Protein AF-A0A962YEP5-F1 (afdb_monomer_lite)

Radius of gyration: 17.29 Å; chains: 1; bounding box: 34×27×62 Å

Sequence (132 aa):
MTTSNTTTKTEDTVAKAAGVAPDSHLATLLQGRADIFALTQITQDAALNPQTAGGISPTERVALACRIAQLNNVSELATQYQQTYQQIVSVDEALLQRVADPAQTSTDFDDVRLAALIRHVDLVTQTPKDAS

Secondary structure (DSSP, 8-state):
------------HHHHHTT--TTSHHHHHHGGGHHHHHHHHHHHHHHHS-SS-TTS-HHHHHHHHHHHHHHTT-HHHHHHHHHHHHTTS---HHHHHHHH-TTS-GGG-S-HHHHHHHHHHHHHHH-GGGG-

Structure (mmCIF, N/CA/C/O backbone):
data_AF-A0A962YEP5-F1
#
_entry.id   AF-A0A962YEP5-F1
#
loop_
_atom_site.group_PDB
_atom_site.id
_atom_site.type_symbol
_atom_site.label_atom_id
_atom_site.label_alt_id
_atom_site.label_comp_id
_atom_site.label_asym_id
_atom_site.label_entity_id
_atom_site.label_seq_id
_atom_site.pdbx_PDB_ins_code
_atom_site.Cartn_x
_atom_site.Cartn_y
_atom_site.Cartn_z
_atom_site.occupancy
_atom_site.B_iso_or_equiv
_atom_site.auth_seq_id
_atom_site.auth_comp_id
_atom_site.auth_asym_id
_atom_site.auth_atom_id
_atom_site.pdbx_PDB_model_num
ATOM 1 N N . MET A 1 1 ? -11.672 -3.768 45.110 1.00 33.53 1 MET A N 1
ATOM 2 C CA . MET A 1 1 ? -10.635 -4.249 44.175 1.00 33.53 1 MET A CA 1
ATOM 3 C C . MET A 1 1 ? -11.327 -4.555 42.862 1.00 33.53 1 MET A C 1
ATOM 5 O O . MET A 1 1 ? -11.911 -5.618 42.723 1.00 33.53 1 MET A O 1
ATOM 9 N N . THR A 1 2 ? -11.365 -3.583 41.958 1.00 29.52 2 THR A N 1
ATOM 10 C CA . THR A 1 2 ? -11.962 -3.722 40.625 1.00 29.52 2 THR A CA 1
ATOM 11 C C . THR A 1 2 ? -10.798 -3.764 39.651 1.00 29.52 2 THR A C 1
ATOM 13 O O . THR A 1 2 ? -10.088 -2.776 39.487 1.00 29.52 2 THR A O 1
ATOM 16 N N . THR A 1 3 ? -10.529 -4.938 39.095 1.00 32.47 3 THR A N 1
ATOM 17 C CA . THR A 1 3 ? -9.506 -5.133 38.070 1.00 32.47 3 THR A CA 1
ATOM 18 C C . THR A 1 3 ? -10.025 -4.545 36.764 1.00 32.47 3 THR A C 1
ATOM 20 O O . THR A 1 3 ? -10.813 -5.176 36.062 1.00 32.47 3 THR A O 1
ATOM 23 N N . SER A 1 4 ? -9.626 -3.311 36.463 1.00 34.09 4 SER A N 1
ATOM 24 C CA . SER A 1 4 ? -9.804 -2.721 35.140 1.00 34.09 4 SER A CA 1
ATOM 25 C C . SER A 1 4 ? -8.974 -3.526 34.146 1.00 34.09 4 SER A C 1
ATOM 27 O O . SER A 1 4 ? -7.746 -3.508 34.203 1.00 34.09 4 SER A O 1
ATOM 29 N N . ASN A 1 5 ? -9.647 -4.257 33.259 1.00 35.56 5 ASN A N 1
ATOM 30 C CA . ASN A 1 5 ? -9.021 -4.892 32.108 1.00 35.56 5 ASN A CA 1
ATOM 31 C C . ASN A 1 5 ? -8.518 -3.777 31.180 1.00 35.56 5 ASN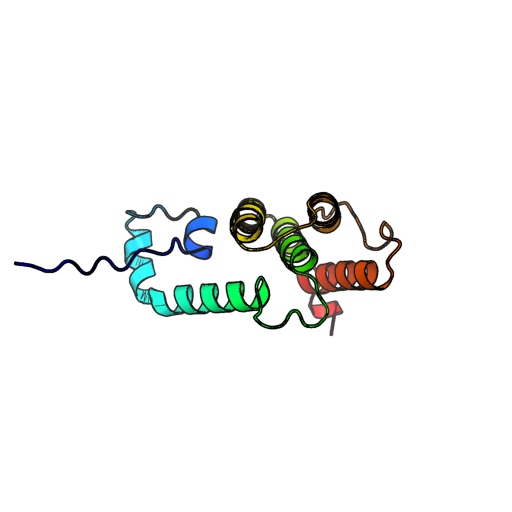 A C 1
ATOM 33 O O . ASN A 1 5 ? -9.264 -3.241 30.363 1.00 35.56 5 ASN A O 1
ATOM 37 N N . THR A 1 6 ? -7.254 -3.393 31.325 1.00 35.31 6 THR A N 1
ATOM 38 C CA . THR A 1 6 ? -6.519 -2.637 30.313 1.00 35.31 6 THR A CA 1
ATOM 39 C C . THR A 1 6 ? -6.257 -3.568 29.139 1.00 35.31 6 THR A C 1
ATOM 41 O O . THR A 1 6 ? -5.170 -4.121 28.993 1.00 35.31 6 THR A O 1
ATOM 44 N N . THR A 1 7 ? -7.272 -3.770 28.300 1.00 39.19 7 THR A N 1
ATOM 45 C CA . THR A 1 7 ? -7.025 -4.159 26.917 1.00 39.19 7 THR A CA 1
ATOM 46 C C . THR A 1 7 ? -6.322 -2.961 26.305 1.00 39.19 7 THR A C 1
ATOM 48 O O . THR A 1 7 ? -6.927 -1.907 26.120 1.00 39.19 7 THR A O 1
ATOM 51 N N . THR A 1 8 ? -5.013 -3.080 26.109 1.00 35.56 8 THR A N 1
ATOM 52 C CA . THR A 1 8 ? -4.226 -2.154 25.302 1.00 35.56 8 THR A CA 1
ATOM 53 C C . THR A 1 8 ? -5.005 -1.885 24.026 1.00 35.56 8 THR A C 1
ATOM 55 O O . THR A 1 8 ? -5.188 -2.778 23.202 1.00 35.56 8 THR A O 1
ATOM 58 N N . LYS A 1 9 ? -5.545 -0.670 23.931 1.00 44.22 9 LYS A N 1
ATOM 59 C CA . LYS A 1 9 ? -6.230 -0.140 22.763 1.00 44.22 9 LYS A CA 1
ATOM 60 C C . LYS A 1 9 ? -5.168 -0.016 21.682 1.00 44.22 9 LYS A C 1
ATOM 62 O O . LYS A 1 9 ? -4.518 1.018 21.581 1.00 44.22 9 LYS A O 1
ATOM 67 N N . THR A 1 10 ? -4.921 -1.106 20.959 1.00 44.91 10 THR A N 1
ATOM 68 C CA . THR A 1 10 ? -4.200 -1.050 19.692 1.00 44.91 10 THR A CA 1
ATOM 69 C C . THR A 1 10 ? -4.926 0.006 18.877 1.00 44.91 10 THR A C 1
ATOM 71 O O . THR A 1 10 ? -6.130 -0.108 18.652 1.00 44.91 10 THR A O 1
ATOM 74 N N . GLU A 1 11 ? -4.237 1.106 18.596 1.00 61.38 11 GLU A N 1
ATOM 75 C CA . GLU A 1 11 ? -4.791 2.226 17.852 1.00 61.38 11 GLU A CA 1
ATOM 76 C C . GLU A 1 11 ? -5.229 1.683 16.486 1.00 61.38 11 GLU A C 1
ATOM 78 O O . GLU A 1 11 ? -4.396 1.262 15.686 1.00 61.38 11 GLU A O 1
ATOM 83 N N . ASP A 1 12 ? -6.539 1.574 16.271 1.00 76.94 12 ASP A N 1
ATOM 84 C CA . ASP A 1 12 ? -7.085 0.968 15.063 1.00 76.94 12 ASP A CA 1
ATOM 85 C C . ASP A 1 12 ? -6.794 1.871 13.859 1.00 76.94 12 ASP A C 1
ATOM 87 O O . ASP A 1 12 ? -7.145 3.057 13.866 1.00 76.94 12 ASP A O 1
ATOM 91 N N . THR A 1 13 ? -6.151 1.311 12.827 1.00 81.94 13 THR A N 1
ATOM 92 C CA . THR A 1 13 ? -5.726 2.075 11.645 1.00 81.94 13 THR A CA 1
ATOM 93 C C . THR A 1 13 ? -6.906 2.780 10.970 1.00 81.94 13 THR A C 1
ATOM 95 O O . THR A 1 13 ? -6.765 3.920 10.531 1.00 81.94 13 THR A O 1
ATOM 98 N N . VAL A 1 14 ? -8.082 2.146 10.923 1.00 84.06 14 VAL A N 1
ATOM 99 C CA . VAL A 1 14 ? -9.290 2.699 10.299 1.00 84.06 14 VAL A CA 1
ATOM 100 C C . VAL A 1 14 ? -9.857 3.839 11.139 1.00 84.06 14 VAL A C 1
ATOM 102 O O . VAL A 1 14 ? -10.138 4.909 10.603 1.00 84.06 14 VAL A O 1
ATOM 105 N N . ALA A 1 15 ? -9.995 3.656 12.454 1.00 84.88 15 ALA A N 1
ATOM 106 C CA . ALA A 1 15 ? -10.483 4.706 13.349 1.00 84.88 15 ALA A CA 1
ATOM 107 C C . ALA A 1 15 ? -9.557 5.933 13.334 1.00 84.88 15 ALA A C 1
ATOM 109 O O . ALA A 1 15 ? -10.033 7.071 13.300 1.00 84.88 15 ALA A O 1
ATOM 110 N N . LYS A 1 16 ? -8.240 5.704 13.301 1.00 84.38 16 LYS A N 1
ATOM 111 C CA . LYS A 1 16 ? -7.234 6.763 13.205 1.00 84.38 16 LYS A CA 1
ATOM 112 C C . LYS A 1 16 ? -7.296 7.492 11.864 1.00 84.38 16 LYS A C 1
ATOM 114 O O . LYS A 1 16 ? -7.346 8.718 11.853 1.00 84.38 16 LYS A O 1
ATOM 119 N N . ALA A 1 17 ? -7.348 6.758 10.751 1.00 83.56 17 ALA A N 1
ATOM 120 C CA . ALA A 1 17 ? -7.462 7.343 9.414 1.00 83.56 17 ALA A CA 1
ATOM 121 C C . ALA A 1 17 ? -8.769 8.134 9.235 1.00 83.56 17 ALA A C 1
ATOM 123 O O . ALA A 1 17 ? -8.787 9.148 8.547 1.00 83.56 17 ALA A O 1
ATOM 124 N N . ALA A 1 18 ? -9.846 7.723 9.908 1.00 85.19 18 ALA A N 1
ATOM 125 C CA . ALA A 1 18 ? -11.115 8.447 9.942 1.00 85.19 18 ALA A CA 1
ATOM 126 C C . ALA A 1 18 ? -11.122 9.659 10.901 1.00 85.19 18 ALA A C 1
ATOM 128 O O . ALA A 1 18 ? -12.157 10.309 11.056 1.00 85.19 18 ALA A O 1
ATOM 129 N N . GLY A 1 19 ? -10.006 9.963 11.574 1.00 86.62 19 GLY A N 1
ATOM 130 C CA . GLY A 1 19 ? -9.896 11.094 12.499 1.00 86.62 19 GLY A CA 1
ATOM 131 C C . GLY A 1 19 ? -10.721 10.933 13.780 1.00 86.62 19 GLY A C 1
ATOM 132 O O . GLY A 1 19 ? -11.103 11.925 14.405 1.00 86.62 19 GLY A O 1
ATOM 133 N N . VAL A 1 20 ? -11.034 9.699 14.185 1.00 88.56 20 VAL A N 1
ATOM 134 C CA . VAL A 1 20 ? -11.849 9.444 15.376 1.00 88.56 20 VAL A CA 1
ATOM 135 C C . VAL A 1 20 ? -11.007 9.655 16.628 1.00 88.56 20 VAL A C 1
ATOM 137 O O . VAL A 1 20 ? -10.115 8.870 16.946 1.00 88.56 20 VAL A O 1
ATOM 140 N N . ALA A 1 21 ? -11.326 10.706 17.384 1.00 87.44 21 ALA A N 1
ATOM 141 C CA . ALA A 1 21 ? -10.645 10.971 18.643 1.00 87.44 21 ALA A CA 1
ATOM 142 C C . ALA A 1 21 ? -10.888 9.820 19.649 1.00 87.44 21 ALA A C 1
ATOM 144 O O . ALA A 1 21 ? -12.048 9.423 19.832 1.00 87.44 21 ALA A O 1
ATOM 145 N N . PRO A 1 22 ? -9.842 9.317 20.338 1.00 81.50 22 PRO A N 1
ATOM 146 C CA . PRO A 1 22 ? -9.914 8.148 21.215 1.00 81.50 22 PRO A CA 1
ATOM 147 C C . PRO A 1 22 ? -11.028 8.172 22.269 1.00 81.50 22 PRO A C 1
ATOM 149 O O . PRO A 1 22 ? -11.593 7.115 22.543 1.00 81.50 22 PRO A O 1
ATOM 152 N N . ASP A 1 23 ? -11.354 9.343 22.815 1.00 84.62 23 ASP A N 1
ATOM 153 C CA . ASP A 1 23 ? -12.324 9.510 23.910 1.00 84.62 23 ASP A CA 1
ATOM 154 C C . ASP A 1 23 ? -13.647 10.142 23.447 1.00 84.62 23 ASP A C 1
ATOM 156 O O . ASP A 1 23 ? -14.466 10.595 24.248 1.00 84.62 23 ASP A O 1
ATOM 160 N N . SER A 1 24 ? -13.867 10.206 22.132 1.00 87.56 24 SER A N 1
ATOM 161 C CA . SER A 1 24 ? -15.103 10.747 21.570 1.00 87.56 24 SER A CA 1
ATOM 162 C C . SER A 1 24 ? -16.289 9.803 21.770 1.00 87.56 24 SER A C 1
ATOM 164 O O . SER A 1 24 ? -16.147 8.583 21.849 1.00 87.56 24 SER A O 1
ATOM 166 N N . HIS A 1 25 ? -17.501 10.363 21.744 1.00 89.56 25 HIS A N 1
ATOM 167 C CA . HIS A 1 25 ? -18.728 9.562 21.715 1.00 89.56 25 HIS A CA 1
ATOM 168 C C . HIS A 1 25 ? -18.744 8.581 20.529 1.00 89.56 25 HIS A C 1
ATOM 170 O O . HIS A 1 25 ? -19.223 7.456 20.653 1.00 89.56 25 HIS A O 1
ATOM 176 N N . LEU A 1 26 ? -18.162 8.984 19.395 1.00 87.88 26 LEU A N 1
ATOM 177 C CA . LEU A 1 26 ? -18.018 8.133 18.220 1.00 87.88 26 LEU A CA 1
ATOM 178 C C . LEU A 1 26 ? -17.117 6.924 18.501 1.00 87.88 26 LEU A C 1
ATOM 180 O O . LEU A 1 26 ? -17.493 5.811 18.148 1.00 87.88 26 LEU A O 1
ATOM 184 N N . ALA A 1 27 ? -15.990 7.106 19.196 1.00 87.31 27 ALA A N 1
ATOM 185 C CA . ALA A 1 27 ? -15.127 5.992 19.590 1.00 87.31 27 ALA A CA 1
ATOM 186 C C . ALA A 1 27 ? -15.872 4.964 20.456 1.00 87.31 27 ALA A C 1
ATOM 188 O O . ALA A 1 27 ? -15.708 3.764 20.249 1.00 87.31 27 ALA A O 1
ATOM 189 N N . THR A 1 28 ? -16.739 5.414 21.369 1.00 87.38 28 THR A N 1
ATOM 190 C CA . THR A 1 28 ? -17.602 4.521 22.161 1.00 87.38 28 THR A CA 1
ATOM 191 C C . THR A 1 28 ? -18.585 3.750 21.282 1.00 87.38 28 THR A C 1
ATOM 193 O O . THR A 1 28 ? -18.763 2.550 21.473 1.00 87.38 28 THR A O 1
ATOM 196 N N . LEU A 1 29 ? -19.201 4.395 20.287 1.00 89.12 29 LEU A N 1
ATOM 197 C CA . LEU A 1 29 ? -20.109 3.713 19.357 1.00 89.12 29 LEU A CA 1
ATOM 198 C C . LEU A 1 29 ? -19.384 2.658 18.508 1.00 89.12 29 LEU A C 1
ATOM 200 O O . LEU A 1 29 ? -19.926 1.572 18.291 1.00 89.12 29 LEU A O 1
ATOM 204 N N . LEU A 1 30 ? -18.147 2.934 18.081 1.00 86.12 30 LEU A N 1
ATOM 205 C CA . LEU A 1 30 ? -17.336 1.978 17.320 1.00 86.12 30 LEU A CA 1
ATOM 206 C C . LEU A 1 30 ? -16.994 0.712 18.120 1.00 86.12 30 LEU A C 1
ATOM 208 O O . LEU A 1 30 ? -16.817 -0.346 17.518 1.00 86.12 30 LEU A O 1
ATOM 212 N N . GLN A 1 31 ? -16.989 0.761 19.459 1.00 85.06 31 GLN A N 1
ATOM 213 C CA . GLN A 1 31 ? -16.782 -0.436 20.290 1.00 85.06 31 GLN A CA 1
ATOM 214 C C . GLN A 1 31 ? -17.853 -1.509 20.051 1.00 85.06 31 GLN A C 1
ATOM 216 O O . GLN A 1 31 ? -17.561 -2.697 20.166 1.00 85.06 31 GLN A O 1
ATOM 221 N N . GLY A 1 32 ? -19.066 -1.125 19.633 1.00 88.12 32 GLY A N 1
ATOM 222 C CA . GLY A 1 32 ? -20.119 -2.068 19.237 1.00 88.12 32 GLY A CA 1
ATOM 223 C C . GLY A 1 32 ? -19.829 -2.850 17.944 1.00 88.12 32 GLY A C 1
ATOM 224 O O . GLY A 1 32 ? -20.647 -3.680 17.539 1.00 88.12 32 GLY A O 1
ATOM 225 N N . ARG A 1 33 ? -18.706 -2.561 17.274 1.00 89.00 33 ARG A N 1
ATOM 226 C CA . ARG A 1 33 ? -18.196 -3.220 16.059 1.00 89.00 33 ARG A CA 1
ATOM 227 C C . ARG A 1 33 ? -16.699 -3.536 16.160 1.00 89.00 33 ARG A C 1
ATOM 229 O O . ARG A 1 33 ? -16.022 -3.641 15.140 1.00 89.00 33 ARG A O 1
ATOM 236 N N . ALA A 1 34 ? -16.165 -3.648 17.378 1.00 86.75 34 ALA A N 1
ATOM 237 C CA . ALA A 1 34 ? -14.734 -3.855 17.611 1.00 86.75 34 ALA A CA 1
ATOM 238 C C . ALA A 1 34 ? -14.169 -5.103 16.901 1.00 86.75 34 ALA A C 1
ATOM 240 O O . ALA A 1 34 ? -12.996 -5.130 16.541 1.00 86.75 34 ALA A O 1
ATOM 241 N N . ASP A 1 35 ? -15.004 -6.113 16.665 1.00 89.31 35 ASP A N 1
ATOM 242 C CA . ASP A 1 35 ? -14.680 -7.311 15.893 1.00 89.31 35 ASP A CA 1
ATOM 243 C C . ASP A 1 35 ? -14.354 -7.006 14.423 1.00 89.31 35 ASP A C 1
ATOM 245 O O . ASP A 1 35 ? -13.355 -7.504 13.908 1.00 89.31 35 ASP A O 1
ATOM 249 N N . ILE A 1 36 ? -15.133 -6.147 13.759 1.00 88.81 36 ILE A N 1
ATOM 250 C CA . ILE A 1 36 ? -14.892 -5.736 12.364 1.00 88.81 36 ILE A CA 1
ATOM 251 C C . ILE A 1 36 ? -13.543 -5.025 12.238 1.00 88.81 36 ILE A C 1
ATOM 253 O O . ILE A 1 36 ? -12.755 -5.322 11.340 1.00 88.81 36 ILE A O 1
ATOM 257 N N . PHE A 1 37 ? -13.274 -4.103 13.155 1.00 88.50 37 PHE A N 1
ATOM 258 C CA . PHE A 1 37 ? -12.031 -3.340 13.229 1.00 88.50 37 PHE A CA 1
ATOM 259 C C . PHE A 1 37 ? -10.821 -4.256 13.464 1.00 88.50 37 PHE A C 1
ATOM 261 O O . PHE A 1 37 ? -9.870 -4.252 12.682 1.00 88.50 37 PHE A O 1
ATOM 268 N N . ALA A 1 38 ? -10.918 -5.168 14.437 1.00 88.69 38 ALA A N 1
ATOM 269 C CA . ALA A 1 38 ? -9.881 -6.162 14.696 1.00 88.69 38 ALA A CA 1
ATOM 270 C C . ALA A 1 38 ? -9.613 -7.074 13.483 1.00 88.69 38 ALA A C 1
ATOM 272 O O . ALA A 1 38 ? -8.457 -7.294 13.120 1.00 88.69 38 ALA A O 1
ATOM 273 N N . LEU A 1 39 ? -10.659 -7.582 12.820 1.00 91.25 39 LEU A N 1
ATOM 274 C CA . LEU A 1 39 ? -10.516 -8.413 11.618 1.00 91.25 39 LEU A CA 1
ATOM 275 C C . LEU A 1 39 ? -9.920 -7.632 10.439 1.00 91.25 39 LEU A C 1
ATOM 277 O O . LEU A 1 39 ? -9.133 -8.184 9.666 1.00 91.25 39 LEU A O 1
ATOM 281 N N . THR A 1 40 ? -10.249 -6.345 10.321 1.00 91.25 40 THR A N 1
ATOM 282 C CA . THR A 1 40 ? -9.665 -5.453 9.311 1.00 91.25 40 THR A CA 1
ATOM 283 C C . THR A 1 40 ? -8.173 -5.261 9.563 1.00 91.25 40 THR A C 1
ATOM 285 O O . THR A 1 40 ? -7.379 -5.437 8.641 1.00 91.25 40 THR A O 1
ATOM 288 N N . GLN A 1 41 ? -7.774 -4.998 10.811 1.00 90.31 41 GLN A N 1
ATOM 289 C CA . GLN A 1 41 ? -6.367 -4.860 11.187 1.00 90.31 41 GLN A CA 1
ATOM 290 C C . GLN A 1 41 ? -5.578 -6.152 10.923 1.00 90.31 41 GLN A C 1
ATOM 292 O O . GLN A 1 41 ? -4.515 -6.102 10.313 1.00 90.31 41 GLN A O 1
ATOM 297 N N . ILE A 1 42 ? -6.128 -7.320 11.282 1.00 91.62 42 ILE A N 1
ATOM 298 C CA . ILE A 1 42 ? -5.507 -8.623 10.981 1.00 91.62 42 ILE A CA 1
ATOM 299 C C . ILE A 1 42 ? -5.317 -8.805 9.471 1.00 91.62 42 ILE A C 1
ATOM 301 O O . ILE A 1 42 ? -4.265 -9.266 9.028 1.00 91.62 42 ILE A O 1
ATOM 305 N N . THR A 1 43 ? -6.321 -8.436 8.673 1.00 91.75 43 THR A N 1
ATOM 306 C CA . THR A 1 43 ? -6.250 -8.531 7.207 1.00 91.75 43 THR A CA 1
ATOM 307 C C . THR A 1 43 ? -5.175 -7.603 6.645 1.00 91.75 43 THR A C 1
ATOM 309 O O . THR A 1 43 ? -4.398 -8.013 5.783 1.00 91.75 43 THR A O 1
ATOM 312 N N . GLN A 1 44 ? -5.093 -6.375 7.158 1.00 91.94 44 GLN A N 1
ATOM 313 C CA . GLN A 1 44 ? -4.064 -5.413 6.781 1.00 91.94 44 GLN A CA 1
ATOM 314 C C . GLN A 1 44 ? -2.662 -5.942 7.103 1.00 91.94 44 GLN A C 1
ATOM 316 O O . GLN A 1 44 ? -1.792 -5.942 6.232 1.00 91.94 44 GLN A O 1
ATOM 321 N N . ASP A 1 45 ? -2.451 -6.455 8.316 1.00 90.69 45 ASP A N 1
ATOM 322 C CA . ASP A 1 45 ? -1.159 -7.001 8.734 1.00 90.69 45 ASP A CA 1
ATOM 323 C C . ASP A 1 45 ? -0.769 -8.223 7.903 1.00 90.69 45 ASP A C 1
ATOM 325 O O . ASP A 1 45 ? 0.373 -8.326 7.457 1.00 90.69 45 ASP A O 1
ATOM 329 N N . ALA A 1 46 ? -1.721 -9.109 7.604 1.00 91.25 46 ALA A N 1
ATOM 330 C CA . ALA A 1 46 ? -1.488 -10.247 6.723 1.00 91.25 46 ALA A CA 1
ATOM 331 C C . ALA A 1 46 ? -1.130 -9.820 5.287 1.00 91.25 46 ALA A C 1
ATOM 333 O O . ALA A 1 46 ? -0.353 -10.507 4.625 1.00 91.25 46 ALA A O 1
ATOM 334 N N . ALA A 1 47 ? -1.668 -8.701 4.794 1.00 91.06 47 ALA A N 1
ATOM 335 C CA . ALA A 1 47 ? -1.377 -8.194 3.456 1.00 91.06 47 ALA A CA 1
ATOM 336 C C . ALA A 1 47 ? -0.022 -7.471 3.371 1.00 91.06 47 ALA A C 1
ATOM 338 O O . ALA A 1 47 ? 0.709 -7.651 2.390 1.00 91.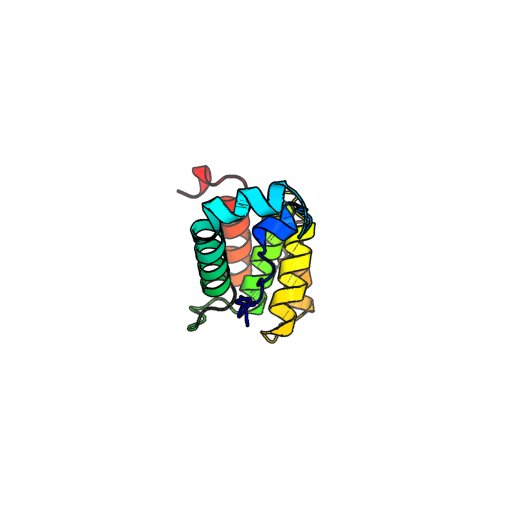06 47 ALA A O 1
ATOM 339 N N . LEU A 1 48 ? 0.313 -6.657 4.376 1.00 91.31 48 LEU A N 1
ATOM 340 C CA . LEU A 1 48 ? 1.486 -5.775 4.361 1.00 91.31 48 LEU A CA 1
ATOM 341 C C . LEU A 1 48 ? 2.724 -6.398 5.011 1.00 91.31 48 LEU A C 1
ATOM 343 O O . LEU A 1 48 ? 3.841 -6.102 4.594 1.00 91.31 48 LEU A O 1
ATOM 347 N N . ASN A 1 49 ? 2.537 -7.312 5.962 1.00 90.25 49 ASN A N 1
ATOM 348 C CA . ASN A 1 49 ? 3.603 -8.058 6.624 1.00 90.25 49 ASN A CA 1
ATOM 349 C C . ASN A 1 49 ? 3.266 -9.564 6.714 1.00 90.25 49 ASN A C 1
ATOM 351 O O . ASN A 1 49 ? 3.104 -10.114 7.810 1.00 90.25 49 ASN A O 1
ATOM 355 N N . PRO A 1 50 ? 3.115 -10.254 5.567 1.00 91.06 50 PRO A N 1
ATOM 356 C CA . PRO A 1 50 ? 2.789 -11.673 5.558 1.00 91.06 50 PRO A CA 1
ATOM 357 C C . PRO A 1 50 ? 3.934 -12.518 6.127 1.00 91.06 50 PRO A C 1
ATOM 359 O O . PRO A 1 50 ? 5.109 -12.239 5.901 1.00 91.06 50 PRO A O 1
ATOM 362 N N . GLN A 1 51 ? 3.591 -13.659 6.732 1.00 87.69 51 GLN A N 1
ATOM 363 C CA . GLN A 1 51 ? 4.574 -14.673 7.149 1.00 87.69 51 GLN A CA 1
ATOM 364 C C . GLN A 1 51 ? 5.372 -15.256 5.966 1.00 87.69 51 GLN A C 1
ATOM 366 O O . GLN A 1 51 ? 6.448 -15.819 6.142 1.00 87.69 51 GLN A O 1
ATOM 371 N N . THR A 1 52 ? 4.847 -15.155 4.741 1.00 86.62 52 THR A N 1
ATOM 372 C CA . THR A 1 52 ? 5.515 -15.598 3.511 1.00 86.62 52 THR A CA 1
ATOM 373 C C . THR A 1 52 ? 5.372 -14.526 2.433 1.00 86.62 52 THR A C 1
ATOM 375 O O . THR A 1 52 ? 4.261 -14.184 2.039 1.00 86.62 52 THR A O 1
ATOM 378 N N . ALA A 1 53 ? 6.496 -14.005 1.930 1.00 80.19 53 ALA A N 1
ATOM 379 C CA . ALA A 1 53 ? 6.514 -12.821 1.062 1.00 80.19 53 ALA A CA 1
ATOM 380 C C . ALA A 1 53 ? 5.828 -13.012 -0.310 1.00 80.19 53 ALA A C 1
ATOM 382 O O . ALA A 1 53 ? 5.312 -12.050 -0.879 1.00 80.19 53 ALA A O 1
ATOM 383 N N . GLY A 1 54 ? 5.790 -14.236 -0.852 1.00 82.81 54 GLY A N 1
ATOM 384 C CA . GLY A 1 54 ? 4.995 -14.564 -2.047 1.00 82.81 54 GLY A CA 1
ATOM 385 C C . GLY A 1 54 ? 5.385 -13.824 -3.338 1.00 82.81 54 GLY A C 1
ATOM 386 O O . GLY A 1 54 ? 4.536 -13.642 -4.201 1.00 82.81 54 GLY A O 1
ATOM 387 N N . GLY A 1 55 ? 6.640 -13.378 -3.475 1.00 88.94 55 GLY A N 1
ATOM 388 C CA . GLY A 1 55 ? 7.151 -12.716 -4.689 1.00 88.94 55 GLY A CA 1
ATOM 389 C C . GLY A 1 55 ? 6.972 -11.193 -4.749 1.00 88.94 55 GLY A C 1
ATOM 390 O O . GLY A 1 55 ? 7.378 -10.581 -5.736 1.00 88.94 55 GLY A O 1
ATOM 391 N N . ILE A 1 56 ? 6.410 -10.585 -3.699 1.00 93.50 56 ILE A N 1
ATOM 392 C CA . ILE A 1 56 ? 6.335 -9.128 -3.522 1.00 93.50 56 ILE A CA 1
ATOM 393 C C . ILE A 1 56 ? 7.095 -8.777 -2.245 1.00 93.50 56 ILE A C 1
ATOM 395 O O . ILE A 1 56 ? 6.788 -9.313 -1.173 1.00 93.50 56 ILE A O 1
ATOM 399 N N . SER A 1 57 ? 8.101 -7.912 -2.361 1.00 92.94 57 SER A N 1
ATOM 400 C CA . SER A 1 57 ? 8.954 -7.545 -1.227 1.00 92.94 57 SER A CA 1
ATOM 401 C C . SER A 1 57 ? 8.195 -6.705 -0.185 1.00 92.94 57 SER A C 1
ATOM 403 O O . SER A 1 57 ? 7.184 -6.080 -0.519 1.00 92.94 57 SER A O 1
ATOM 405 N N . PRO A 1 58 ? 8.664 -6.640 1.077 1.00 93.19 58 PRO A N 1
ATOM 406 C CA . PRO A 1 58 ? 8.070 -5.754 2.079 1.00 93.19 58 PRO A CA 1
ATOM 407 C C . PRO A 1 58 ? 8.010 -4.292 1.615 1.00 93.19 58 PRO A C 1
ATOM 409 O O . PRO A 1 58 ? 6.962 -3.659 1.725 1.00 93.19 58 PRO A O 1
ATOM 412 N N . THR A 1 59 ? 9.089 -3.784 1.006 1.00 95.06 59 THR A N 1
ATOM 413 C CA . THR A 1 59 ? 9.129 -2.432 0.427 1.00 95.06 59 THR A CA 1
ATOM 414 C C . THR A 1 59 ? 8.042 -2.233 -0.624 1.00 95.06 59 THR A C 1
ATOM 416 O O . THR A 1 59 ? 7.319 -1.243 -0.575 1.00 95.06 59 THR A O 1
ATOM 419 N N . GLU A 1 60 ? 7.894 -3.180 -1.555 1.00 96.00 60 GLU A N 1
ATOM 420 C CA . GLU A 1 60 ? 6.876 -3.106 -2.607 1.00 96.00 60 GLU A CA 1
ATOM 421 C C . GLU A 1 60 ? 5.464 -3.100 -2.024 1.00 96.00 60 GLU A C 1
ATOM 423 O O . GLU A 1 60 ? 4.636 -2.310 -2.460 1.00 96.00 60 GLU A O 1
ATOM 428 N N . ARG A 1 61 ? 5.182 -3.924 -1.008 1.00 95.75 61 ARG A N 1
ATOM 429 C CA . ARG A 1 61 ? 3.857 -3.972 -0.365 1.00 95.75 61 ARG A CA 1
ATOM 430 C C . ARG A 1 61 ? 3.486 -2.641 0.265 1.00 95.75 61 ARG A C 1
ATOM 432 O O . ARG A 1 61 ? 2.398 -2.132 0.009 1.00 95.75 61 ARG A O 1
ATOM 439 N N . VAL A 1 62 ? 4.395 -2.073 1.056 1.00 95.69 62 VAL A N 1
ATOM 440 C CA . VAL A 1 62 ? 4.168 -0.777 1.706 1.00 95.69 62 VAL A CA 1
ATOM 441 C C . VAL A 1 62 ? 4.015 0.315 0.651 1.00 95.69 62 VAL A C 1
ATOM 443 O O . VAL A 1 62 ? 3.061 1.083 0.706 1.00 95.69 62 VAL A O 1
ATOM 446 N N . ALA A 1 63 ? 4.890 0.346 -0.356 1.00 97.12 63 ALA A N 1
ATOM 447 C CA . ALA A 1 63 ? 4.839 1.363 -1.397 1.00 97.12 63 ALA A CA 1
ATOM 448 C C . ALA A 1 63 ? 3.549 1.296 -2.228 1.00 97.12 63 ALA A C 1
ATOM 450 O O . ALA A 1 63 ? 2.921 2.326 -2.464 1.00 97.12 63 ALA A O 1
ATOM 451 N N . LEU A 1 64 ? 3.106 0.095 -2.614 1.00 97.31 64 LEU A N 1
ATOM 452 C CA . LEU A 1 64 ? 1.844 -0.102 -3.331 1.00 97.31 64 LEU A CA 1
ATOM 453 C C . LEU A 1 64 ? 0.63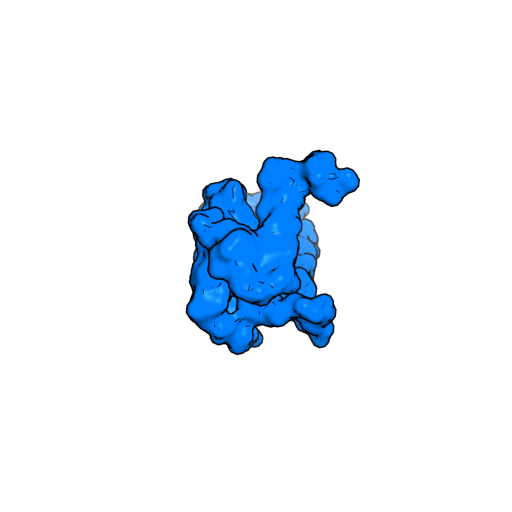7 0.273 -2.458 1.00 97.31 64 LEU A C 1
ATOM 455 O O . LEU A 1 64 ? -0.293 0.897 -2.957 1.00 97.31 64 LEU A O 1
ATOM 459 N N . ALA A 1 65 ? 0.657 -0.023 -1.155 1.00 96.62 65 ALA A N 1
ATOM 460 C CA . ALA A 1 65 ? -0.402 0.400 -0.237 1.00 96.62 65 ALA A CA 1
ATOM 461 C C . ALA A 1 65 ? -0.490 1.930 -0.116 1.00 96.62 65 ALA A C 1
ATOM 463 O O . ALA A 1 65 ? -1.581 2.499 -0.175 1.00 96.62 65 ALA A O 1
ATOM 464 N N . CYS A 1 66 ? 0.656 2.608 -0.011 1.00 97.06 66 CYS A N 1
ATOM 465 C CA . CYS A 1 66 ? 0.721 4.068 -0.030 1.00 97.06 66 CYS A CA 1
ATOM 466 C C . CYS A 1 66 ? 0.205 4.636 -1.352 1.00 97.06 66 CYS A C 1
ATOM 468 O O . CYS A 1 66 ? -0.588 5.574 -1.334 1.00 97.06 66 CYS A O 1
ATOM 470 N N . ARG A 1 67 ? 0.591 4.036 -2.483 1.00 98.06 67 ARG A N 1
ATOM 471 C CA . ARG A 1 67 ? 0.112 4.421 -3.813 1.00 98.06 67 ARG A CA 1
ATOM 472 C C . ARG A 1 67 ? -1.411 4.325 -3.911 1.00 98.06 67 ARG A C 1
ATOM 474 O O . ARG A 1 67 ? -2.052 5.288 -4.313 1.00 98.06 67 ARG A O 1
ATOM 481 N N . ILE A 1 68 ? -2.001 3.210 -3.472 1.00 97.62 68 ILE A N 1
ATOM 482 C CA . ILE A 1 68 ? -3.461 3.004 -3.447 1.00 97.62 68 ILE A CA 1
ATOM 483 C C . ILE A 1 68 ? -4.151 4.083 -2.605 1.00 97.62 68 ILE A C 1
ATOM 485 O O . ILE A 1 68 ? -5.150 4.661 -3.035 1.00 97.62 68 ILE A O 1
ATOM 489 N N . ALA A 1 69 ? -3.619 4.376 -1.417 1.00 96.44 69 ALA A N 1
ATOM 490 C CA . ALA A 1 69 ? -4.164 5.412 -0.546 1.00 96.44 69 ALA A CA 1
ATOM 491 C C . ALA A 1 69 ? -4.087 6.807 -1.200 1.00 96.44 69 ALA A C 1
ATOM 493 O O . ALA A 1 69 ? -5.063 7.555 -1.161 1.00 96.44 69 ALA A O 1
ATOM 494 N N . GLN A 1 70 ? -2.979 7.132 -1.877 1.00 96.94 70 GLN A N 1
ATOM 495 C CA . GLN A 1 70 ? -2.826 8.392 -2.612 1.00 96.94 70 GLN A CA 1
ATOM 496 C C . GLN A 1 70 ? -3.774 8.490 -3.817 1.00 96.94 70 GLN A C 1
ATOM 498 O O . GLN A 1 70 ? -4.431 9.515 -3.984 1.00 96.94 70 GLN A O 1
ATOM 503 N N . LEU A 1 71 ? -3.930 7.418 -4.601 1.00 97.25 71 LEU A N 1
ATOM 504 C CA . LEU A 1 71 ? -4.876 7.355 -5.727 1.00 97.25 71 LEU A CA 1
ATOM 505 C C . LEU A 1 71 ? -6.337 7.558 -5.291 1.00 97.25 71 LEU A C 1
ATOM 507 O O . LEU A 1 71 ? -7.147 8.047 -6.076 1.00 97.25 71 LEU A O 1
ATOM 511 N N . ASN A 1 72 ? -6.669 7.209 -4.043 1.00 95.81 72 ASN A N 1
ATOM 512 C CA . ASN A 1 72 ? -7.990 7.416 -3.443 1.00 95.81 72 ASN A CA 1
ATOM 513 C C . ASN A 1 72 ? -8.117 8.729 -2.649 1.00 95.81 72 ASN A C 1
ATOM 515 O O . ASN A 1 72 ? -9.149 8.958 -2.021 1.00 95.81 72 ASN A O 1
ATOM 519 N N . ASN A 1 73 ? -7.111 9.608 -2.685 1.00 94.56 73 ASN A N 1
ATOM 520 C CA . ASN A 1 73 ? -7.069 10.871 -1.937 1.00 94.56 73 ASN A CA 1
ATOM 521 C C . ASN A 1 73 ? -7.150 10.705 -0.405 1.00 94.56 73 ASN A C 1
ATOM 523 O O . ASN A 1 73 ? -7.704 11.560 0.280 1.00 94.56 73 ASN A O 1
ATOM 527 N N . VAL A 1 74 ? -6.584 9.622 0.138 1.00 93.25 74 VAL A N 1
ATOM 528 C CA . VAL A 1 74 ? -6.491 9.355 1.586 1.00 93.25 74 VAL A CA 1
ATOM 529 C C . VAL A 1 74 ? -5.019 9.409 2.017 1.00 93.25 74 VAL A C 1
ATOM 531 O O . VAL A 1 74 ? -4.400 8.402 2.371 1.00 93.25 74 VAL A O 1
ATOM 534 N N . SER A 1 75 ? -4.402 10.586 1.914 1.00 90.44 75 SER A N 1
ATOM 535 C CA . SER A 1 75 ? -2.953 10.763 2.109 1.00 90.44 75 SER A CA 1
ATOM 536 C C . SER A 1 75 ? -2.499 10.543 3.557 1.00 90.44 75 SER A C 1
ATOM 538 O O . SER A 1 75 ? -1.366 10.103 3.789 1.00 90.44 75 SER A O 1
ATOM 540 N N . GLU A 1 76 ? -3.377 10.762 4.537 1.00 90.50 76 GLU A N 1
ATOM 541 C CA . GLU A 1 76 ? -3.106 10.453 5.942 1.00 90.50 76 GLU A CA 1
ATOM 542 C C . GLU A 1 76 ? -2.889 8.948 6.142 1.00 90.50 76 GLU A C 1
ATOM 544 O O . GLU A 1 76 ? -1.986 8.542 6.876 1.00 90.50 76 GLU A O 1
ATOM 549 N N . LEU A 1 77 ? -3.654 8.112 5.431 1.00 91.50 77 LEU A N 1
ATOM 550 C CA . LEU A 1 77 ? -3.503 6.657 5.474 1.00 91.50 77 LEU A CA 1
ATOM 551 C C . LEU A 1 77 ? -2.179 6.214 4.841 1.00 91.50 77 LEU A C 1
ATOM 553 O O . LEU A 1 77 ? -1.491 5.358 5.396 1.00 91.50 77 LEU A O 1
ATOM 557 N N . ALA A 1 78 ? -1.776 6.837 3.728 1.00 94.00 78 ALA A N 1
ATOM 558 C CA . ALA A 1 78 ? -0.471 6.579 3.120 1.00 94.00 78 ALA A CA 1
ATOM 559 C C . ALA A 1 78 ? 0.675 6.882 4.101 1.00 94.00 78 ALA A C 1
ATOM 561 O O . ALA A 1 78 ? 1.588 6.070 4.246 1.00 94.00 78 ALA A O 1
ATOM 562 N N . THR A 1 79 ? 0.595 8.016 4.805 1.00 92.06 79 THR A N 1
ATOM 563 C CA . THR A 1 79 ? 1.577 8.422 5.824 1.00 92.06 79 THR A CA 1
ATOM 564 C C . THR A 1 79 ? 1.622 7.425 6.982 1.00 92.06 79 THR A C 1
ATOM 566 O O . THR A 1 79 ? 2.702 6.996 7.391 1.00 92.06 79 THR A O 1
ATOM 569 N N . GLN A 1 80 ? 0.455 7.003 7.475 1.00 90.94 80 GLN A N 1
ATOM 570 C CA . GLN A 1 80 ? 0.348 6.011 8.542 1.00 90.94 80 GLN A CA 1
ATOM 571 C C . GLN A 1 80 ? 0.967 4.667 8.123 1.00 90.94 80 GLN A C 1
ATOM 573 O O . GLN A 1 80 ? 1.710 4.081 8.905 1.00 90.94 80 GLN A O 1
ATOM 578 N N . TYR A 1 81 ? 0.733 4.190 6.894 1.00 92.75 81 TYR A N 1
ATOM 579 C CA . TYR A 1 81 ? 1.358 2.958 6.398 1.00 92.75 81 TYR A CA 1
ATOM 580 C C . TYR A 1 81 ? 2.880 3.043 6.353 1.00 92.75 81 TYR A C 1
ATOM 582 O O . TYR A 1 81 ? 3.546 2.119 6.820 1.00 92.75 81 TYR A O 1
ATOM 590 N N . GLN A 1 82 ? 3.442 4.149 5.861 1.00 92.12 82 GLN A N 1
ATOM 591 C CA . GLN A 1 82 ? 4.894 4.339 5.883 1.00 92.12 82 GLN A CA 1
ATOM 592 C C . GLN A 1 82 ? 5.417 4.274 7.319 1.00 92.12 82 GLN A C 1
ATOM 594 O O . GLN A 1 82 ? 6.266 3.441 7.621 1.00 92.12 82 GLN A O 1
ATOM 599 N N . GLN A 1 83 ? 4.842 5.067 8.227 1.00 91.06 83 GLN A N 1
ATOM 600 C CA . GLN A 1 83 ? 5.284 5.138 9.621 1.00 91.06 83 GLN A CA 1
ATOM 601 C C . GLN A 1 83 ? 5.183 3.795 10.352 1.00 91.06 83 GLN A C 1
ATOM 603 O O . GLN A 1 83 ? 6.133 3.392 11.019 1.00 91.06 83 GLN A O 1
ATOM 608 N N . THR A 1 84 ? 4.050 3.098 10.239 1.00 89.50 84 THR A N 1
ATOM 609 C CA . THR A 1 84 ? 3.833 1.820 10.927 1.00 89.50 84 THR A CA 1
ATOM 610 C C . THR A 1 84 ? 4.749 0.733 10.383 1.00 89.50 84 THR A 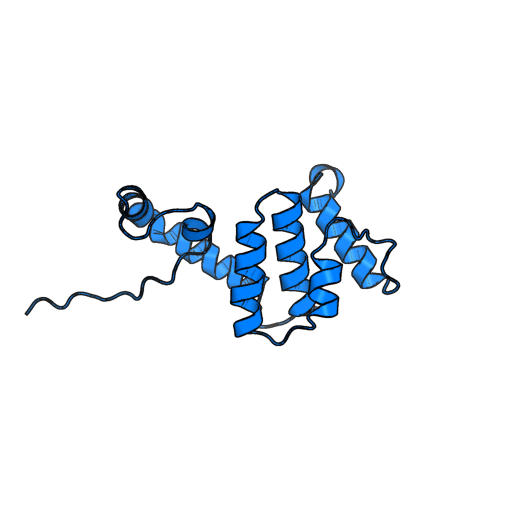C 1
ATOM 612 O O . THR A 1 84 ? 5.383 0.024 11.163 1.00 89.50 84 THR A O 1
ATOM 615 N N . TYR A 1 85 ? 4.853 0.587 9.059 1.00 88.12 85 TYR A N 1
ATOM 616 C CA . TYR A 1 85 ? 5.561 -0.559 8.497 1.00 88.12 85 TYR A CA 1
ATOM 617 C C . TYR A 1 85 ? 7.079 -0.352 8.424 1.00 88.12 85 TYR A C 1
ATOM 619 O O . TYR A 1 85 ? 7.819 -1.311 8.625 1.00 88.12 85 TYR A O 1
ATOM 627 N N . GLN A 1 86 ? 7.572 0.884 8.291 1.00 88.44 86 GLN A N 1
ATOM 628 C CA . GLN A 1 86 ? 9.010 1.176 8.417 1.00 88.44 86 GLN A CA 1
ATOM 629 C C . GLN A 1 86 ? 9.582 0.819 9.799 1.00 88.44 86 GLN A C 1
ATOM 631 O O . GLN A 1 86 ? 10.780 0.582 9.926 1.00 88.44 86 GLN A O 1
ATOM 636 N N . GLN A 1 87 ? 8.743 0.760 10.839 1.00 88.06 87 GLN A N 1
ATOM 637 C CA . GLN A 1 87 ? 9.164 0.363 12.187 1.00 88.06 87 GLN A CA 1
ATOM 638 C C . GLN A 1 87 ? 9.306 -1.154 12.362 1.00 88.06 87 GLN A C 1
ATOM 640 O O . GLN A 1 87 ? 9.968 -1.591 13.303 1.00 88.06 87 GLN A O 1
ATOM 645 N N . ILE A 1 88 ? 8.681 -1.959 11.496 1.00 85.69 88 ILE A N 1
ATOM 646 C CA . ILE A 1 88 ? 8.581 -3.419 11.677 1.00 85.69 88 ILE A CA 1
ATOM 647 C C . ILE A 1 88 ? 9.212 -4.224 10.537 1.00 85.69 88 ILE A C 1
ATOM 649 O O . ILE A 1 88 ? 9.532 -5.395 10.735 1.00 85.69 88 ILE A O 1
ATOM 653 N N . VAL A 1 89 ? 9.422 -3.618 9.365 1.00 84.00 89 VAL A N 1
ATOM 654 C CA . VAL A 1 89 ? 10.126 -4.232 8.234 1.00 84.00 89 VAL A CA 1
ATOM 655 C C . VAL A 1 89 ? 11.249 -3.330 7.732 1.00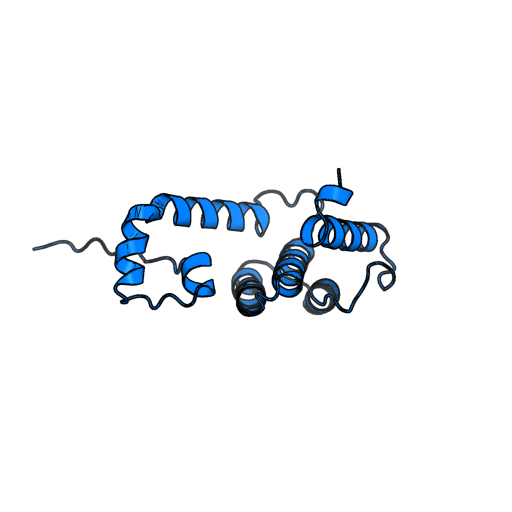 84.00 89 VAL A C 1
ATOM 657 O O . VAL A 1 89 ? 11.134 -2.108 7.714 1.00 84.00 89 VAL A O 1
ATOM 660 N N . SER A 1 90 ? 12.348 -3.943 7.289 1.00 87.50 90 SER A N 1
ATOM 661 C CA . SER A 1 90 ? 13.398 -3.218 6.573 1.00 87.50 90 SER A CA 1
ATOM 662 C C . SER A 1 90 ? 12.885 -2.852 5.184 1.00 87.50 90 SER A C 1
ATOM 664 O O . SER A 1 90 ? 12.457 -3.731 4.431 1.00 87.50 90 SER A O 1
ATOM 666 N N . VAL A 1 91 ? 12.910 -1.559 4.865 1.00 90.06 91 VAL A N 1
ATOM 667 C CA . VAL A 1 91 ? 12.488 -1.036 3.564 1.00 90.06 91 VAL A CA 1
ATOM 668 C C . VAL A 1 91 ? 13.640 -0.345 2.848 1.00 90.06 91 VAL A C 1
ATOM 670 O O . VAL A 1 91 ? 14.534 0.221 3.475 1.00 90.06 91 VAL A O 1
ATOM 673 N N . ASP A 1 92 ? 13.579 -0.356 1.522 1.00 94.62 92 ASP A N 1
ATOM 674 C CA . ASP A 1 92 ? 14.358 0.542 0.673 1.00 94.62 92 ASP A CA 1
ATOM 675 C C . ASP A 1 92 ? 13.556 1.840 0.504 1.00 94.62 92 ASP A C 1
ATOM 677 O O . ASP A 1 92 ? 12.521 1.860 -0.164 1.00 94.62 92 ASP A O 1
ATOM 681 N N . GLU A 1 93 ? 14.004 2.917 1.153 1.00 93.56 93 GLU A N 1
ATOM 682 C CA . GLU A 1 93 ? 13.304 4.207 1.154 1.00 93.56 93 GLU A CA 1
ATOM 683 C C . GLU A 1 93 ? 13.204 4.831 -0.242 1.00 93.56 93 GLU A C 1
ATOM 685 O O . GLU A 1 93 ? 12.178 5.429 -0.571 1.00 93.56 93 GLU A O 1
ATOM 690 N N . ALA A 1 94 ? 14.233 4.671 -1.078 1.00 94.88 94 ALA A N 1
ATOM 691 C CA . ALA A 1 94 ? 14.247 5.240 -2.420 1.00 94.88 94 ALA A CA 1
ATOM 692 C C . ALA A 1 94 ? 13.243 4.515 -3.322 1.00 94.88 94 ALA A C 1
ATOM 694 O O . ALA A 1 94 ? 12.477 5.155 -4.049 1.00 94.88 94 ALA A O 1
ATOM 695 N N . LEU A 1 95 ? 13.204 3.182 -3.245 1.00 95.56 95 LEU A N 1
ATOM 696 C CA . LEU A 1 95 ? 12.199 2.390 -3.951 1.00 95.56 95 LEU A CA 1
ATOM 697 C C . LEU A 1 95 ? 10.788 2.700 -3.438 1.00 95.56 95 LEU A C 1
ATOM 699 O O . LEU A 1 95 ? 9.873 2.872 -4.243 1.00 95.56 95 LEU A O 1
ATOM 703 N N . LEU A 1 96 ? 10.618 2.812 -2.118 1.00 96.06 96 LEU A N 1
ATOM 704 C CA . LEU A 1 96 ? 9.336 3.131 -1.498 1.00 96.06 96 LEU A CA 1
ATOM 705 C C . LEU A 1 96 ? 8.791 4.464 -2.009 1.00 96.06 96 LEU A C 1
ATOM 707 O O . LEU A 1 96 ? 7.653 4.507 -2.469 1.00 96.06 96 LEU A O 1
ATOM 711 N N . GLN A 1 97 ? 9.597 5.528 -1.973 1.00 95.81 97 GLN A N 1
ATOM 712 C CA . GLN A 1 97 ? 9.186 6.854 -2.440 1.00 95.81 97 GLN A CA 1
ATOM 713 C C . GLN A 1 97 ? 8.808 6.844 -3.923 1.00 95.81 97 GLN A C 1
ATOM 715 O O . GLN A 1 97 ? 7.763 7.376 -4.287 1.00 95.81 97 GLN A O 1
ATOM 720 N N . ARG A 1 98 ? 9.619 6.196 -4.770 1.00 97.12 98 ARG A N 1
ATOM 721 C CA . ARG A 1 98 ? 9.355 6.127 -6.214 1.00 97.12 98 ARG A CA 1
ATOM 722 C C . ARG A 1 98 ? 8.079 5.360 -6.544 1.00 97.12 98 ARG A C 1
ATOM 724 O O . ARG A 1 98 ? 7.303 5.814 -7.371 1.00 97.12 98 ARG A O 1
ATOM 731 N N . VAL A 1 99 ? 7.858 4.196 -5.933 1.00 97.94 99 VAL A N 1
ATOM 732 C CA . VAL A 1 99 ? 6.678 3.362 -6.229 1.00 97.94 99 VAL A CA 1
ATOM 733 C C . VAL A 1 99 ? 5.405 3.969 -5.629 1.00 97.94 99 VAL A C 1
ATOM 735 O O . VAL A 1 99 ? 4.341 3.891 -6.246 1.00 97.94 99 VAL A O 1
ATOM 738 N N . ALA A 1 100 ? 5.506 4.595 -4.453 1.00 97.56 100 ALA A N 1
ATOM 739 C CA . ALA A 1 100 ? 4.366 5.195 -3.769 1.00 97.56 100 ALA A CA 1
ATOM 740 C C . ALA A 1 100 ? 3.787 6.422 -4.488 1.00 97.56 100 ALA A C 1
ATOM 742 O O . ALA A 1 100 ? 2.610 6.687 -4.282 1.00 97.56 100 ALA A O 1
ATOM 743 N N . ASP A 1 101 ? 4.577 7.141 -5.296 1.00 97.12 101 ASP A N 1
ATOM 744 C CA . ASP A 1 101 ? 4.179 8.366 -6.007 1.00 97.12 101 ASP A CA 1
ATOM 745 C C . ASP A 1 101 ? 3.358 8.068 -7.285 1.00 97.12 101 ASP A C 1
ATOM 747 O O . ASP A 1 101 ? 3.920 7.574 -8.268 1.00 97.12 101 ASP A O 1
ATOM 751 N N . PRO A 1 102 ? 2.049 8.398 -7.335 1.00 96.19 102 PRO A N 1
ATOM 752 C CA . PRO A 1 102 ? 1.195 8.214 -8.505 1.00 96.19 102 PRO A CA 1
ATOM 753 C C . PRO A 1 102 ? 1.650 8.973 -9.751 1.00 96.19 102 PRO A C 1
ATOM 755 O O . PRO A 1 102 ? 1.245 8.601 -10.851 1.00 96.19 102 PRO A O 1
ATOM 758 N N . ALA A 1 103 ? 2.474 10.018 -9.608 1.00 96.56 103 ALA A N 1
ATOM 759 C CA . ALA A 1 103 ? 3.054 10.715 -10.751 1.00 96.56 103 ALA A CA 1
ATOM 760 C C . ALA A 1 103 ? 4.093 9.853 -11.488 1.00 96.56 103 ALA A C 1
ATOM 762 O O . ALA A 1 103 ? 4.309 10.062 -12.680 1.00 96.56 103 ALA A O 1
ATOM 763 N N . GLN A 1 104 ? 4.694 8.868 -10.809 1.00 96.00 104 GLN A N 1
ATOM 764 C CA . GLN A 1 104 ? 5.482 7.823 -11.455 1.00 96.00 104 GLN A CA 1
ATOM 765 C C . GLN A 1 104 ? 4.535 6.780 -12.046 1.00 96.00 104 GLN A C 1
ATOM 767 O O . GLN A 1 104 ? 3.726 6.165 -11.348 1.00 96.00 104 GLN A O 1
ATOM 772 N N . THR A 1 105 ? 4.645 6.564 -13.345 1.00 94.62 105 THR A N 1
ATOM 773 C CA . THR A 1 105 ? 3.872 5.589 -14.109 1.00 94.62 105 THR A CA 1
ATOM 774 C C . THR A 1 105 ? 4.680 4.313 -14.327 1.00 94.62 105 THR A C 1
ATOM 776 O O . THR A 1 105 ? 5.893 4.274 -14.135 1.00 94.62 105 THR A O 1
ATOM 779 N N . SER A 1 106 ? 4.032 3.239 -14.785 1.00 93.25 106 SER A N 1
ATOM 780 C CA . SER A 1 106 ? 4.728 1.975 -15.063 1.00 93.25 106 SER A CA 1
ATOM 781 C C . SER A 1 106 ? 5.868 2.094 -16.083 1.00 93.25 106 SER A C 1
ATOM 783 O O . SER A 1 106 ? 6.759 1.255 -16.080 1.00 93.25 106 SER A O 1
ATOM 785 N N . THR A 1 107 ? 5.853 3.103 -16.961 1.00 95.19 107 THR A N 1
ATOM 786 C CA . THR A 1 107 ? 6.914 3.304 -17.963 1.00 95.19 107 THR A CA 1
ATOM 787 C C . THR A 1 107 ? 8.180 3.935 -17.387 1.00 95.19 107 THR A C 1
ATOM 789 O O . THR A 1 107 ? 9.199 3.942 -18.067 1.00 95.19 107 THR A O 1
ATOM 792 N N . ASP A 1 108 ? 8.139 4.416 -16.142 1.00 96.38 108 ASP A N 1
ATOM 793 C CA . ASP A 1 108 ? 9.273 5.045 -15.452 1.00 96.38 108 ASP A CA 1
ATOM 794 C C . ASP A 1 108 ? 10.168 4.024 -14.712 1.00 96.38 108 ASP A C 1
ATOM 796 O O . ASP A 1 108 ? 11.079 4.393 -13.960 1.00 96.38 108 ASP A O 1
ATOM 800 N N . PHE A 1 109 ? 9.909 2.723 -14.900 1.00 94.88 109 PHE A N 1
ATOM 801 C CA . PHE A 1 109 ? 10.608 1.620 -14.240 1.00 94.88 109 PHE A CA 1
ATOM 802 C C . PHE A 1 109 ? 11.180 0.628 -15.258 1.00 94.88 109 PHE A C 1
ATOM 804 O O . PHE A 1 109 ? 10.444 0.052 -16.057 1.00 94.88 109 PHE A O 1
ATOM 811 N N . ASP A 1 110 ? 12.487 0.369 -15.164 1.00 96.31 110 ASP A N 1
ATOM 812 C CA . ASP A 1 110 ? 13.184 -0.597 -16.028 1.00 96.31 110 ASP A CA 1
ATOM 813 C C . ASP A 1 110 ? 12.849 -2.060 -15.679 1.00 96.31 110 ASP A C 1
ATOM 815 O O . ASP A 1 110 ? 12.875 -2.939 -16.543 1.00 96.31 110 ASP A O 1
ATOM 819 N N . ASP A 1 111 ? 12.527 -2.346 -14.410 1.00 96.38 111 ASP A N 1
ATOM 820 C CA . ASP A 1 111 ? 12.079 -3.679 -13.992 1.00 96.38 111 ASP A CA 1
ATOM 821 C C . ASP A 1 111 ? 10.662 -3.933 -14.521 1.00 96.38 111 ASP A C 1
ATOM 823 O O . ASP A 1 111 ? 9.669 -3.447 -13.977 1.00 96.38 111 ASP A O 1
ATOM 827 N N . VAL A 1 112 ? 10.578 -4.765 -15.561 1.00 97.00 112 VAL A N 1
ATOM 828 C CA . VAL A 1 112 ? 9.328 -5.167 -16.220 1.00 97.00 112 VAL A CA 1
ATOM 829 C C . VAL A 1 112 ? 8.309 -5.754 -15.236 1.00 97.00 112 VAL A C 1
ATOM 831 O O . VAL A 1 112 ? 7.108 -5.521 -15.391 1.00 97.00 112 VAL A O 1
ATOM 834 N N . ARG A 1 113 ? 8.748 -6.497 -14.210 1.00 96.62 113 ARG A N 1
ATOM 835 C CA . ARG A 1 113 ? 7.842 -7.069 -13.202 1.00 96.62 113 ARG A CA 1
ATOM 836 C C . ARG A 1 113 ? 7.270 -5.963 -12.318 1.00 96.62 113 ARG A C 1
ATOM 838 O O . ARG A 1 113 ? 6.064 -5.949 -12.079 1.00 96.62 113 ARG A O 1
ATOM 845 N N . LEU A 1 114 ? 8.106 -5.035 -11.855 1.00 97.12 114 LEU A N 1
ATOM 846 C CA . LEU A 1 114 ? 7.658 -3.908 -11.035 1.00 97.12 114 LEU A CA 1
ATOM 847 C C . LEU A 1 114 ? 6.732 -2.971 -11.824 1.00 97.12 114 LEU A C 1
ATOM 849 O O . LEU A 1 114 ? 5.663 -2.611 -11.334 1.00 97.12 114 LEU A O 1
ATOM 853 N N . ALA A 1 115 ? 7.085 -2.657 -13.071 1.00 97.69 115 ALA A N 1
ATOM 854 C CA . ALA A 1 115 ? 6.242 -1.897 -13.988 1.00 97.69 115 ALA A CA 1
ATOM 855 C C . ALA A 1 115 ? 4.862 -2.554 -14.168 1.00 97.69 115 ALA A C 1
ATOM 857 O O . ALA A 1 115 ? 3.827 -1.885 -14.099 1.00 97.69 115 ALA A O 1
ATOM 858 N N . ALA A 1 116 ? 4.825 -3.880 -14.347 1.00 97.00 116 ALA A N 1
ATOM 859 C CA . ALA A 1 116 ? 3.578 -4.629 -14.459 1.00 97.00 116 ALA A CA 1
ATOM 860 C C . ALA A 1 116 ? 2.744 -4.594 -13.167 1.00 97.00 116 ALA A C 1
ATOM 862 O O . ALA A 1 116 ? 1.524 -4.448 -13.258 1.00 97.00 116 ALA A O 1
ATOM 863 N N . LEU A 1 117 ? 3.379 -4.690 -11.991 1.00 96.88 117 LEU A N 1
ATOM 864 C CA . LEU A 1 117 ? 2.705 -4.560 -10.695 1.00 96.88 117 LEU A CA 1
ATOM 865 C C . LEU A 1 117 ? 2.070 -3.179 -10.528 1.00 96.88 117 LEU A C 1
ATOM 867 O O . LEU A 1 117 ? 0.891 -3.107 -10.197 1.00 96.88 117 LEU A O 1
ATOM 871 N N . ILE A 1 118 ? 2.811 -2.104 -10.810 1.00 97.81 118 ILE A N 1
ATOM 872 C CA . ILE A 1 118 ? 2.316 -0.722 -10.707 1.00 97.81 118 ILE A CA 1
ATOM 873 C C . ILE A 1 118 ? 1.110 -0.519 -11.621 1.00 97.81 118 ILE A C 1
ATOM 875 O O . ILE A 1 118 ? 0.045 -0.121 -11.158 1.00 97.81 118 ILE A O 1
ATOM 879 N N . ARG A 1 119 ? 1.238 -0.886 -12.903 1.00 97.00 119 ARG A N 1
ATOM 880 C CA . ARG A 1 119 ? 0.136 -0.785 -13.868 1.00 97.00 119 ARG A CA 1
ATOM 881 C C . ARG A 1 119 ? -1.097 -1.555 -13.401 1.00 97.00 119 ARG A C 1
ATOM 883 O O . ARG A 1 119 ? -2.216 -1.079 -13.559 1.00 97.00 119 ARG A O 1
ATOM 890 N N . HIS A 1 120 ? -0.903 -2.770 -12.887 1.00 96.50 120 HIS A N 1
ATOM 891 C CA . HIS A 1 120 ? -2.012 -3.594 -12.426 1.00 96.50 120 HIS A CA 1
ATOM 892 C C . HIS A 1 120 ? -2.684 -2.994 -11.189 1.00 96.50 120 HIS A C 1
ATOM 894 O O . HIS A 1 120 ? -3.907 -2.917 -11.163 1.00 96.50 120 HIS A O 1
ATOM 900 N N . VAL A 1 121 ? -1.903 -2.527 -10.209 1.00 97.06 121 VAL A N 1
ATOM 901 C CA . VAL A 1 121 ? -2.414 -1.868 -8.999 1.00 97.06 121 VAL A CA 1
ATOM 902 C C . VAL A 1 121 ? -3.199 -0.605 -9.341 1.00 97.06 121 VAL A C 1
ATOM 904 O O . VAL A 1 121 ? -4.299 -0.428 -8.822 1.00 97.06 121 VAL A O 1
ATOM 907 N N . ASP A 1 122 ? -2.707 0.223 -10.258 1.00 97.50 122 ASP A N 1
ATOM 908 C CA . ASP A 1 122 ? -3.421 1.425 -10.704 1.00 97.50 122 ASP A CA 1
ATOM 909 C C . ASP A 1 122 ? -4.759 1.068 -11.353 1.00 97.50 122 ASP A C 1
ATOM 911 O O . ASP A 1 122 ? -5.797 1.630 -10.997 1.00 97.50 122 ASP A O 1
ATOM 915 N N . LEU A 1 123 ? -4.748 0.068 -12.242 1.00 96.69 123 LEU A N 1
ATOM 916 C CA . LEU A 1 123 ? -5.938 -0.413 -12.939 1.00 96.69 123 LEU A CA 1
ATOM 917 C C . LEU A 1 123 ? -7.002 -0.933 -11.962 1.00 96.69 123 LEU A C 1
ATOM 919 O O . LEU A 1 123 ? -8.158 -0.522 -12.049 1.00 96.69 123 LEU A O 1
ATOM 923 N N . VAL A 1 124 ? -6.633 -1.805 -11.014 1.00 96.88 124 VAL A N 1
ATOM 924 C CA . VAL A 1 124 ? -7.598 -2.347 -10.035 1.00 96.88 124 VAL A CA 1
ATOM 925 C C . VAL A 1 124 ? -8.076 -1.288 -9.042 1.00 96.88 124 VAL A C 1
ATOM 927 O O . VAL A 1 124 ? -9.179 -1.407 -8.516 1.00 96.88 124 VAL A O 1
ATOM 930 N N . THR A 1 125 ? -7.277 -0.248 -8.795 1.00 96.56 125 THR A N 1
ATOM 931 C CA . THR A 1 125 ? -7.623 0.826 -7.857 1.00 96.56 125 THR A CA 1
ATOM 932 C C . THR A 1 125 ? -8.586 1.831 -8.477 1.00 96.56 125 THR A C 1
ATOM 934 O O . THR A 1 125 ? -9.567 2.211 -7.842 1.00 96.56 125 THR A O 1
ATOM 937 N N . GLN A 1 126 ? -8.322 2.275 -9.707 1.00 95.81 126 GLN A N 1
ATOM 938 C CA . GLN A 1 126 ? -9.070 3.372 -10.329 1.00 95.81 126 GLN A CA 1
ATOM 939 C C . GLN A 1 126 ? -10.206 2.887 -11.231 1.00 95.81 126 GLN A C 1
ATOM 941 O O . GLN A 1 126 ? -11.258 3.523 -11.304 1.00 95.81 126 GLN A O 1
ATOM 946 N N . THR A 1 127 ? -10.012 1.765 -11.925 1.00 94.31 127 THR A N 1
ATOM 947 C CA . THR A 1 127 ? -10.964 1.240 -12.911 1.00 94.31 127 THR A CA 1
ATOM 948 C C . THR A 1 127 ? -11.096 -0.286 -12.804 1.00 94.31 127 THR A C 1
ATOM 950 O O . THR A 1 127 ? -10.856 -0.997 -13.781 1.00 94.31 127 THR A O 1
ATOM 953 N N . PRO A 1 128 ? -11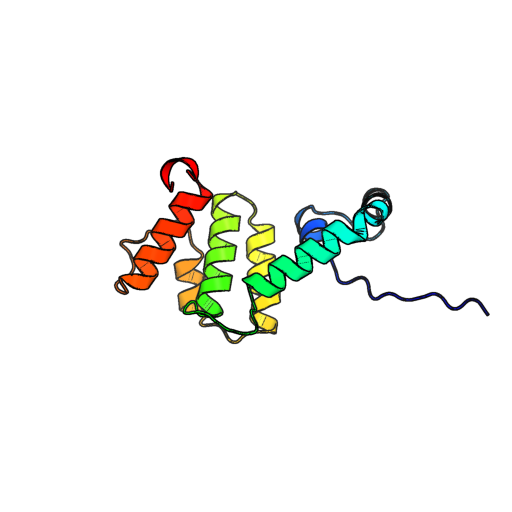.518 -0.832 -11.644 1.00 91.75 128 PRO A N 1
ATOM 954 C CA . PRO A 1 128 ? -11.529 -2.279 -11.385 1.00 91.75 128 PRO A CA 1
ATOM 955 C C . PRO A 1 128 ? -12.345 -3.101 -12.392 1.00 91.75 128 PRO A C 1
ATOM 957 O O . PRO A 1 128 ? -11.999 -4.242 -12.688 1.00 91.75 128 PRO A O 1
ATOM 960 N N . LYS A 1 129 ? -13.403 -2.517 -12.965 1.00 91.44 129 LYS A N 1
ATOM 961 C CA . LYS A 1 129 ? -14.210 -3.141 -14.029 1.00 91.44 129 LYS A CA 1
ATOM 962 C C . LYS A 1 129 ? -13.405 -3.486 -15.290 1.00 91.44 129 LYS A C 1
ATOM 964 O O . LYS A 1 129 ? -13.789 -4.394 -16.014 1.00 91.44 129 LYS A O 1
ATOM 969 N N . ASP A 1 130 ? -12.301 -2.782 -15.527 1.00 90.12 130 ASP A N 1
ATOM 970 C CA . ASP A 1 130 ? -11.442 -2.949 -16.699 1.00 90.12 130 ASP A CA 1
ATOM 971 C C . ASP A 1 130 ? -10.273 -3.918 -16.404 1.00 90.12 130 ASP A C 1
ATOM 973 O O . ASP A 1 130 ? -9.427 -4.155 -17.263 1.00 90.12 130 ASP A O 1
ATOM 977 N N . ALA A 1 131 ? -10.216 -4.481 -15.187 1.00 83.88 131 ALA A N 1
ATOM 978 C CA . ALA A 1 131 ? -9.207 -5.445 -14.740 1.00 83.88 131 ALA A CA 1
ATOM 979 C C . ALA A 1 131 ? -9.683 -6.913 -14.762 1.00 83.88 131 ALA A C 1
ATOM 981 O O . ALA A 1 131 ? -8.947 -7.788 -14.301 1.00 83.88 131 ALA A O 1
ATOM 982 N N . SER A 1 132 ? -10.912 -7.163 -15.235 1.00 70.38 132 SER A N 1
ATOM 983 C CA . SER A 1 132 ? -11.592 -8.472 -15.234 1.00 70.38 132 SER A CA 1
ATOM 984 C C . SER A 1 132 ? -11.500 -9.190 -16.576 1.00 70.38 132 SER A C 1
ATOM 986 O O . SER A 1 132 ? -11.557 -8.496 -17.615 1.00 70.38 132 SER A O 1
#

pLDDT: mean 87.22, std 15.61, range [29.52, 98.06]

Foldseek 3Di:
DDDDPPPPPPPQLVCVLVVPDCPDPVVVVCVVVVVVSVVVVVVLCCQLPNPDCVPADNLRSLLLQLLLCVLVVSNVSNVVSCVVSVVPDPYDPVSSVQSNDPVRALVNDPPVVSSVVSNLSSCCRPPVVVND